Protein AF-A0A183DKG7-F1 (afdb_monomer_lite)

Radius of gyration: 11.66 Å; chains: 1; bounding box: 24×21×35 Å

Secondary structure (DSSP, 8-state):
--EEE-SHHHHHHHHHHHTT-GGGHHHHHHHHHHHTTSSTTS-EEEEEETTTEEEEEEEEEE-SS---EEEEEE-

Foldseek 3Di:
DKDKQDDLVSLVVQLVLQVPDPLSVVVNVLSVCQNVPVPVQWHKIKIDDCPPDSQFIWIWIDDPVDNDTDTDTGD

pLDDT: mean 83.38, std 14.38, range [42.81, 95.44]

Sequence (75 aa):
MLKVFETAAELQEAEQLTSNSVYLLPIHYSIRHERHGVYPEAKCKVFGYPDQSPFLWMVIRRNKFTRLLFALIFS

Structure (mmCIF, N/CA/C/O backbone):
data_AF-A0A183DKG7-F1
#
_entry.id   AF-A0A183DKG7-F1
#
loop_
_atom_site.group_PDB
_atom_site.id
_atom_site.type_symbol
_atom_site.label_atom_id
_atom_site.label_alt_id
_atom_site.label_comp_id
_atom_site.label_asym_id
_atom_site.label_entity_id
_atom_site.label_seq_id
_atom_site.pdbx_PDB_ins_code
_atom_site.Cartn_x
_atom_site.Cartn_y
_atom_site.Cartn_z
_atom_site.occupancy
_atom_site.B_iso_or_equiv
_atom_site.auth_seq_id
_atom_site.auth_comp_id
_atom_site.auth_asym_id
_atom_site.auth_atom_id
_atom_site.pdbx_PDB_model_num
ATOM 1 N N . MET A 1 1 ? 0.876 11.140 -13.364 1.00 83.31 1 MET A N 1
ATOM 2 C CA . MET A 1 1 ? 0.430 12.235 -12.480 1.00 83.31 1 MET A CA 1
ATOM 3 C C . MET A 1 1 ? 0.471 11.697 -11.056 1.00 83.31 1 MET A C 1
AT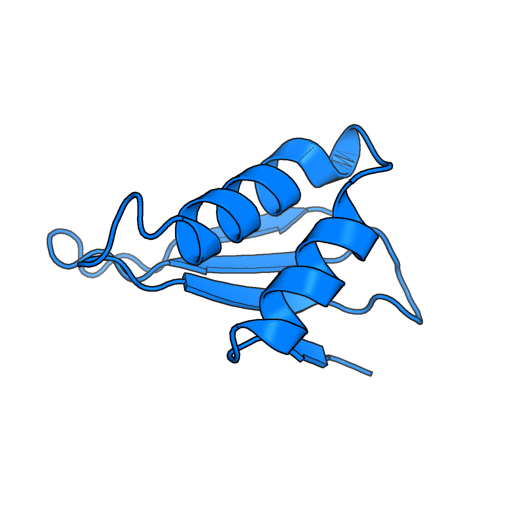OM 5 O O . MET A 1 1 ? 0.438 10.477 -10.925 1.00 83.31 1 MET A O 1
ATOM 9 N N . LEU A 1 2 ? 0.560 12.532 -10.011 1.00 89.25 2 LEU A N 1
ATOM 10 C CA . LEU A 1 2 ? 0.450 12.028 -8.633 1.00 89.25 2 LEU A CA 1
ATOM 11 C C . LEU A 1 2 ? -0.929 11.383 -8.459 1.00 89.25 2 LEU A C 1
ATOM 13 O O . LEU A 1 2 ? -1.939 12.064 -8.636 1.00 89.25 2 LEU A O 1
ATOM 17 N N . LYS A 1 3 ? -0.967 10.089 -8.141 1.00 93.00 3 LYS A N 1
ATOM 18 C CA . LYS A 1 3 ? -2.191 9.369 -7.779 1.00 93.00 3 LYS A CA 1
ATOM 19 C C . LYS A 1 3 ? -2.277 9.259 -6.260 1.00 93.00 3 LYS A C 1
ATOM 21 O O . LYS A 1 3 ? -1.264 9.053 -5.588 1.00 93.00 3 LYS A O 1
ATOM 26 N N . VAL A 1 4 ? -3.490 9.413 -5.739 1.00 93.75 4 VAL A N 1
ATOM 27 C CA . VAL A 1 4 ? -3.828 9.215 -4.327 1.00 93.75 4 VAL A CA 1
ATOM 28 C C . VAL A 1 4 ? -4.731 7.993 -4.254 1.00 93.75 4 VAL A C 1
ATOM 30 O O . VAL A 1 4 ? -5.678 7.908 -5.028 1.00 93.75 4 VAL A O 1
ATOM 33 N N . PHE A 1 5 ? -4.433 7.062 -3.352 1.00 93.50 5 PHE A N 1
ATOM 34 C CA . PHE A 1 5 ? -5.216 5.843 -3.161 1.00 93.50 5 PHE A CA 1
ATOM 35 C C . PHE A 1 5 ? -5.855 5.879 -1.768 1.00 93.50 5 PHE A C 1
ATOM 37 O O . PHE A 1 5 ? -5.143 5.824 -0.759 1.00 93.50 5 PHE A O 1
ATOM 44 N N . GLU A 1 6 ? -7.183 6.012 -1.703 1.00 89.38 6 GLU A N 1
ATOM 45 C CA . GLU A 1 6 ? -7.930 6.172 -0.442 1.00 89.38 6 GLU A CA 1
ATOM 46 C C . GLU A 1 6 ? -9.027 5.113 -0.262 1.00 89.38 6 GLU A C 1
ATOM 48 O O . GLU A 1 6 ? -9.281 4.662 0.857 1.00 89.38 6 GLU A O 1
ATOM 53 N N . THR A 1 7 ? -9.680 4.694 -1.345 1.00 91.19 7 THR A N 1
ATOM 54 C CA . THR A 1 7 ? -10.754 3.694 -1.296 1.00 91.19 7 THR A CA 1
ATOM 55 C C . THR A 1 7 ? -10.206 2.267 -1.222 1.00 91.19 7 THR A C 1
ATOM 57 O O . THR A 1 7 ? -9.063 1.991 -1.579 1.00 91.19 7 THR A O 1
ATOM 60 N N . ALA A 1 8 ? -11.038 1.308 -0.799 1.00 90.50 8 ALA A N 1
ATOM 61 C CA . ALA A 1 8 ? -10.635 -0.100 -0.739 1.00 90.50 8 ALA A CA 1
ATOM 62 C C . ALA A 1 8 ? -10.195 -0.661 -2.107 1.00 90.50 8 ALA A C 1
ATOM 64 O O . ALA A 1 8 ? -9.271 -1.473 -2.161 1.00 90.50 8 ALA A O 1
ATOM 65 N N . ALA A 1 9 ? -10.833 -0.215 -3.196 1.00 94.31 9 ALA A N 1
ATOM 66 C CA . ALA A 1 9 ? -10.488 -0.616 -4.559 1.00 94.31 9 ALA A CA 1
ATOM 67 C C . ALA A 1 9 ? -9.151 -0.008 -5.009 1.00 94.31 9 ALA A C 1
ATOM 69 O O . ALA A 1 9 ? -8.291 -0.722 -5.516 1.00 94.31 9 ALA A O 1
ATOM 70 N N . GLU A 1 10 ? -8.936 1.282 -4.747 1.00 94.56 10 GLU A N 1
ATOM 71 C CA . GLU A 1 10 ? -7.671 1.963 -5.050 1.00 94.56 10 GLU A CA 1
ATOM 72 C C . GLU A 1 10 ? -6.505 1.385 -4.241 1.00 94.56 10 GLU A C 1
ATOM 74 O O . GLU A 1 10 ? -5.415 1.175 -4.764 1.00 94.56 10 GLU A O 1
ATOM 79 N N . LEU A 1 11 ? -6.721 1.068 -2.963 1.00 93.94 11 LEU A N 1
ATOM 80 C CA . LEU A 1 11 ? -5.702 0.414 -2.142 1.00 93.94 11 LEU A CA 1
ATOM 81 C C . LEU A 1 11 ? -5.385 -0.998 -2.650 1.00 93.94 11 LEU A C 1
ATOM 83 O O . LEU A 1 11 ? -4.236 -1.428 -2.576 1.00 93.94 11 LEU A O 1
ATOM 87 N N . GLN A 1 12 ? -6.375 -1.719 -3.182 1.00 95.44 12 GLN A N 1
ATOM 88 C CA . GLN A 1 12 ? -6.146 -3.010 -3.830 1.00 95.44 12 GLN A CA 1
ATOM 89 C C . GLN A 1 12 ? -5.312 -2.867 -5.110 1.00 95.44 12 GLN A C 1
ATOM 91 O O . GLN A 1 12 ? -4.401 -3.665 -5.324 1.00 95.44 12 GLN A O 1
ATOM 96 N N . GLU A 1 13 ? -5.583 -1.850 -5.927 1.00 95.12 13 GLU A N 1
ATOM 97 C CA . GLU A 1 13 ? -4.768 -1.522 -7.102 1.00 95.12 13 GLU A CA 1
ATOM 98 C C . GLU A 1 13 ? -3.325 -1.180 -6.693 1.00 95.12 13 GLU A C 1
ATOM 100 O O . GLU A 1 13 ? -2.374 -1.758 -7.219 1.00 95.12 13 GLU A O 1
ATOM 105 N N . ALA A 1 14 ? -3.144 -0.306 -5.699 1.00 93.94 14 ALA A N 1
ATOM 106 C CA . ALA A 1 14 ? -1.825 0.079 -5.201 1.00 93.94 14 ALA A CA 1
ATOM 107 C C . ALA A 1 14 ? -1.022 -1.120 -4.662 1.00 93.94 14 ALA A C 1
ATOM 109 O O . ALA A 1 14 ? 0.192 -1.204 -4.865 1.00 93.94 14 ALA A O 1
ATOM 110 N N . GLU A 1 15 ? -1.683 -2.075 -4.000 1.00 95.06 15 GLU A N 1
ATOM 111 C CA . GLU A 1 15 ? -1.034 -3.303 -3.531 1.00 95.06 15 GLU A CA 1
ATOM 112 C C . GLU A 1 15 ? -0.519 -4.157 -4.698 1.00 95.06 15 GLU A C 1
ATOM 114 O O . GLU A 1 15 ? 0.605 -4.659 -4.633 1.00 95.06 15 GLU A O 1
ATOM 119 N N . GLN A 1 16 ? -1.303 -4.288 -5.774 1.00 94.94 16 GLN A N 1
ATOM 120 C CA . GLN A 1 16 ? -0.902 -5.020 -6.982 1.00 94.94 16 GLN A CA 1
ATOM 121 C C . GLN A 1 16 ? 0.256 -4.328 -7.709 1.00 94.94 16 GLN A C 1
ATOM 123 O O . GLN A 1 16 ? 1.203 -4.983 -8.136 1.00 94.94 16 GLN A O 1
ATOM 128 N N . LEU A 1 17 ? 0.225 -2.996 -7.806 1.00 93.56 17 LEU A N 1
ATOM 129 C CA . LEU A 1 17 ? 1.295 -2.214 -8.434 1.00 93.56 17 LEU A CA 1
ATOM 130 C C . LEU A 1 17 ? 2.627 -2.308 -7.672 1.00 93.56 17 LEU A C 1
ATOM 132 O O . LEU A 1 17 ? 3.690 -2.119 -8.258 1.00 93.56 17 LEU A O 1
ATOM 136 N N . THR A 1 18 ? 2.581 -2.623 -6.376 1.00 93.19 18 THR A N 1
ATOM 137 C CA . THR A 1 18 ? 3.764 -2.715 -5.507 1.00 93.19 18 THR A CA 1
ATOM 138 C C . THR A 1 18 ? 4.211 -4.154 -5.219 1.00 93.19 18 THR A C 1
ATOM 140 O O . THR A 1 18 ? 5.269 -4.340 -4.621 1.00 93.19 18 THR A O 1
ATOM 143 N N . SER A 1 19 ? 3.473 -5.184 -5.662 1.00 93.00 19 SER A N 1
ATOM 144 C CA . SER A 1 19 ? 3.734 -6.588 -5.289 1.00 93.00 19 SER A CA 1
ATOM 145 C C . SER A 1 19 ? 4.967 -7.209 -5.949 1.00 93.00 19 SER A C 1
ATOM 147 O O . SER A 1 19 ? 5.543 -8.152 -5.411 1.00 93.00 19 SER A O 1
ATOM 149 N N . ASN A 1 20 ? 5.373 -6.706 -7.116 1.00 87.38 20 ASN A N 1
ATOM 150 C CA . ASN A 1 20 ? 6.374 -7.363 -7.967 1.00 87.38 20 ASN A CA 1
ATOM 151 C C . ASN A 1 20 ? 7.783 -6.757 -7.850 1.00 87.38 20 ASN A C 1
ATOM 153 O O . ASN A 1 20 ? 8.647 -7.049 -8.675 1.00 87.38 20 ASN A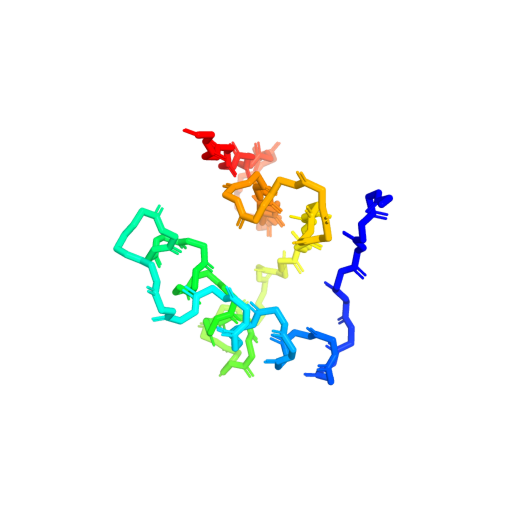 O 1
ATOM 157 N N . SER A 1 21 ? 8.035 -5.911 -6.847 1.00 85.88 21 SER A N 1
ATOM 158 C CA . SER A 1 21 ? 9.332 -5.257 -6.650 1.00 85.88 21 SER A CA 1
ATOM 159 C C . SER A 1 21 ? 9.810 -5.388 -5.209 1.00 85.88 21 SER A C 1
ATOM 161 O O . SER A 1 21 ? 9.141 -4.951 -4.274 1.00 85.88 21 SER A O 1
ATOM 163 N N . VAL A 1 22 ? 11.021 -5.926 -5.033 1.00 87.44 22 VAL A N 1
ATOM 164 C CA . VAL A 1 22 ? 11.675 -6.045 -3.717 1.00 87.44 22 VAL A CA 1
ATOM 165 C C . VAL A 1 22 ? 11.897 -4.665 -3.084 1.00 87.44 22 VAL A C 1
ATOM 167 O O . VAL A 1 22 ? 11.761 -4.508 -1.873 1.00 87.44 22 VAL A O 1
ATOM 170 N N . TYR A 1 23 ? 12.154 -3.641 -3.903 1.00 85.62 23 TYR A N 1
ATOM 171 C CA . TYR A 1 23 ? 12.350 -2.260 -3.448 1.00 85.62 23 TYR A CA 1
ATOM 172 C C . TYR A 1 23 ? 11.067 -1.614 -2.910 1.00 85.62 23 TYR A C 1
ATOM 174 O O . T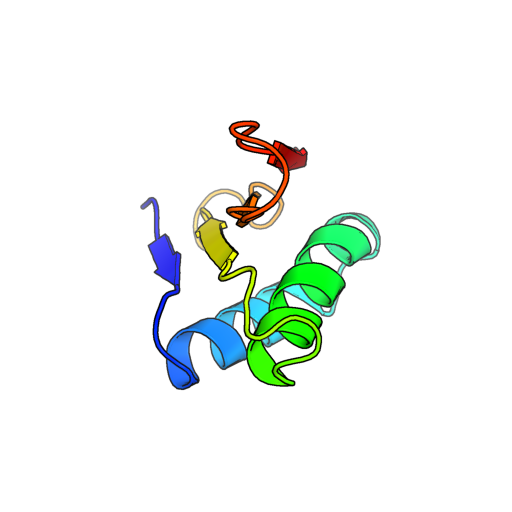YR A 1 23 ? 11.133 -0.672 -2.126 1.00 85.62 23 TYR A O 1
ATOM 182 N N . LEU A 1 24 ? 9.899 -2.139 -3.293 1.00 90.25 24 LEU A N 1
ATOM 183 C CA . LEU A 1 24 ? 8.595 -1.635 -2.864 1.00 90.25 24 LEU A CA 1
ATOM 184 C C . LEU A 1 24 ? 7.979 -2.443 -1.724 1.00 90.25 24 LEU A C 1
ATOM 186 O O . LEU A 1 24 ? 6.893 -2.092 -1.267 1.00 90.25 24 LEU A O 1
ATOM 190 N N . LEU A 1 25 ? 8.664 -3.470 -1.208 1.00 90.44 25 LEU A N 1
ATOM 191 C CA . LEU A 1 25 ? 8.159 -4.289 -0.102 1.00 90.44 25 LEU A CA 1
ATOM 192 C C . LEU A 1 25 ? 7.654 -3.460 1.093 1.00 90.44 25 LEU A C 1
ATOM 194 O O . LEU A 1 25 ? 6.547 -3.740 1.557 1.00 90.44 25 LEU A O 1
ATOM 198 N N . PRO A 1 26 ? 8.362 -2.419 1.583 1.00 89.69 26 PRO A N 1
ATOM 199 C CA . PRO A 1 26 ? 7.860 -1.622 2.705 1.00 89.69 26 PRO A CA 1
ATOM 200 C C . PRO A 1 26 ? 6.526 -0.922 2.401 1.00 89.69 26 PRO A C 1
ATOM 202 O O . PRO A 1 26 ? 5.646 -0.837 3.264 1.00 89.69 26 PRO A O 1
ATOM 205 N N . ILE A 1 27 ? 6.359 -0.449 1.165 1.00 91.38 27 ILE A N 1
ATOM 206 C CA . ILE A 1 27 ? 5.136 0.205 0.691 1.00 91.38 27 ILE A CA 1
ATOM 207 C C . ILE A 1 27 ? 4.017 -0.823 0.551 1.00 91.38 27 ILE A C 1
ATOM 209 O O . ILE A 1 27 ? 2.940 -0.625 1.113 1.00 91.38 27 ILE A O 1
ATOM 213 N N . HIS A 1 28 ? 4.301 -1.951 -0.100 1.00 93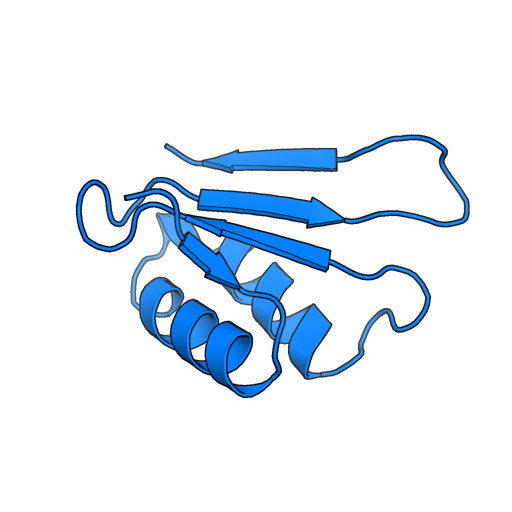.56 28 HIS A N 1
ATOM 214 C CA . HIS A 1 28 ? 3.372 -3.063 -0.266 1.00 93.56 28 HIS A CA 1
ATOM 215 C C . HIS A 1 28 ? 2.806 -3.531 1.085 1.00 93.56 28 HIS A C 1
ATOM 217 O O . HIS A 1 28 ? 1.589 -3.594 1.262 1.00 93.56 28 HIS A O 1
ATOM 223 N N . TYR A 1 29 ? 3.663 -3.763 2.086 1.00 91.81 29 TYR A N 1
ATOM 224 C CA . TYR A 1 29 ? 3.214 -4.154 3.427 1.00 91.81 29 TYR A CA 1
ATOM 225 C C . TYR A 1 29 ? 2.392 -3.068 4.124 1.00 91.81 29 TYR A C 1
ATOM 227 O O . TYR A 1 29 ? 1.412 -3.380 4.799 1.00 91.81 29 TYR A O 1
ATOM 235 N N . SER A 1 30 ? 2.746 -1.794 3.945 1.00 91.06 30 SER A N 1
ATOM 236 C CA . SER A 1 30 ? 1.982 -0.682 4.522 1.00 91.06 30 SER A CA 1
ATOM 237 C C . SER A 1 30 ? 0.561 -0.610 3.951 1.00 91.06 30 SER A C 1
ATOM 239 O O . SER A 1 30 ? -0.397 -0.469 4.716 1.00 91.06 30 SER A O 1
ATOM 241 N N . ILE A 1 31 ? 0.415 -0.774 2.631 1.00 93.12 31 ILE A N 1
ATOM 242 C CA . ILE A 1 31 ? -0.882 -0.819 1.938 1.00 93.12 31 ILE A CA 1
ATOM 243 C C . ILE A 1 31 ? -1.687 -2.035 2.404 1.00 93.12 31 ILE A C 1
ATOM 245 O O . ILE A 1 31 ? -2.847 -1.909 2.802 1.00 93.12 31 ILE A O 1
ATOM 249 N N . ARG A 1 32 ? -1.053 -3.211 2.427 1.00 93.62 32 ARG A N 1
ATOM 250 C CA . ARG A 1 32 ? -1.677 -4.463 2.862 1.00 93.62 32 ARG A CA 1
ATOM 251 C C . ARG A 1 32 ? -2.182 -4.381 4.307 1.00 93.62 32 ARG A C 1
ATOM 253 O O . ARG A 1 32 ? -3.296 -4.815 4.597 1.00 93.62 32 ARG A O 1
ATOM 260 N N . HIS A 1 33 ? -1.412 -3.780 5.216 1.00 91.88 33 HIS A N 1
ATOM 261 C CA . HIS A 1 33 ? -1.843 -3.555 6.599 1.00 91.88 33 HIS A CA 1
ATOM 262 C C . HIS A 1 33 ? -3.056 -2.625 6.708 1.00 91.88 33 HIS A C 1
ATOM 264 O O . HIS A 1 33 ? -3.911 -2.859 7.563 1.00 91.88 33 HIS A O 1
ATOM 270 N N . GLU A 1 34 ? -3.142 -1.583 5.875 1.00 91.25 34 GLU A N 1
ATOM 271 C CA . GLU A 1 34 ? -4.325 -0.714 5.824 1.00 91.25 34 GLU A CA 1
ATOM 272 C C . GLU A 1 34 ? -5.553 -1.490 5.333 1.00 91.25 34 GLU A C 1
ATOM 274 O O . GLU A 1 34 ? -6.598 -1.444 5.981 1.00 91.25 34 GLU A O 1
ATOM 279 N N . ARG A 1 35 ? -5.418 -2.273 4.253 1.00 92.38 35 ARG A N 1
ATOM 280 C CA . ARG A 1 35 ? -6.520 -3.087 3.708 1.00 92.38 35 ARG A CA 1
ATOM 281 C C . ARG A 1 35 ? -7.053 -4.116 4.700 1.00 92.38 35 ARG A C 1
ATOM 283 O O . ARG A 1 35 ? -8.263 -4.291 4.799 1.00 92.38 35 ARG A O 1
ATOM 290 N N . HIS A 1 36 ? -6.168 -4.789 5.432 1.00 92.00 36 HIS A N 1
ATOM 291 C CA . HIS A 1 36 ? -6.566 -5.768 6.446 1.00 92.00 36 HIS A CA 1
ATOM 292 C C . HIS A 1 36 ? -6.996 -5.135 7.774 1.00 92.00 36 HIS A C 1
ATOM 294 O O . HIS A 1 36 ? -7.376 -5.863 8.687 1.00 92.00 36 HIS A O 1
ATOM 300 N N . GLY A 1 37 ? -6.930 -3.806 7.906 1.00 89.00 37 GLY A N 1
ATOM 301 C CA . GLY A 1 37 ? -7.297 -3.125 9.142 1.00 89.00 37 GLY A CA 1
ATOM 302 C C . GLY A 1 37 ? -6.445 -3.564 10.331 1.00 89.00 37 GLY A C 1
ATOM 303 O O . GLY A 1 37 ? -6.964 -3.658 11.435 1.00 89.00 37 GLY A O 1
ATOM 304 N N . VAL A 1 38 ? -5.152 -3.841 10.117 1.00 88.88 38 VAL A N 1
ATOM 305 C CA . VAL A 1 38 ? -4.228 -4.265 11.191 1.00 88.88 38 VAL A CA 1
ATOM 306 C C . VAL A 1 38 ? -4.080 -3.166 12.251 1.00 88.88 38 VAL A C 1
ATOM 308 O O . VAL A 1 38 ? -3.910 -3.463 13.428 1.00 88.88 38 VAL A O 1
ATOM 311 N N . TYR A 1 39 ? -4.180 -1.901 11.830 1.00 84.06 39 TYR A N 1
ATOM 312 C CA . TYR A 1 39 ? -4.098 -0.718 12.694 1.00 84.06 39 TYR A CA 1
ATOM 313 C C . TYR A 1 39 ? -5.273 0.229 12.406 1.00 84.06 39 TYR A C 1
ATOM 315 O O . TYR A 1 39 ? -5.094 1.258 11.744 1.00 84.06 39 TYR A O 1
ATOM 323 N N . PRO A 1 40 ? -6.501 -0.119 12.824 1.00 80.50 40 PRO A N 1
ATOM 324 C CA . PRO A 1 40 ? -7.707 0.628 12.461 1.00 80.50 40 PRO A CA 1
ATOM 325 C C . PRO A 1 40 ? -7.705 2.071 12.993 1.00 80.50 40 PRO A C 1
ATOM 327 O O . PRO A 1 40 ? -8.302 2.959 12.384 1.00 80.50 40 PRO A O 1
ATOM 330 N N . GLU A 1 41 ? -7.003 2.321 14.098 1.00 81.50 41 GLU A N 1
ATOM 331 C CA . GLU A 1 41 ? -6.815 3.632 14.720 1.00 81.50 41 GLU A CA 1
ATOM 332 C C . GLU A 1 41 ? -5.772 4.520 14.024 1.00 81.50 41 GLU A C 1
ATOM 334 O O . GLU A 1 41 ? -5.726 5.723 14.294 1.00 81.50 41 GLU A O 1
ATOM 339 N N . ALA A 1 42 ? -4.942 3.952 13.141 1.00 80.06 42 ALA A N 1
ATOM 340 C CA . ALA A 1 42 ? -3.824 4.633 12.492 1.00 80.06 42 ALA A CA 1
ATOM 341 C C . ALA A 1 42 ? -3.935 4.563 10.963 1.00 80.06 42 ALA A C 1
ATOM 343 O O . ALA A 1 42 ? -3.157 3.885 10.283 1.00 80.06 42 ALA A O 1
ATOM 344 N N . LYS A 1 43 ? -4.911 5.306 10.430 1.00 81.69 43 LYS A N 1
ATOM 345 C CA . LYS A 1 43 ? -5.201 5.364 8.996 1.00 81.69 43 LYS A CA 1
ATOM 346 C C . LYS A 1 43 ? -4.006 5.828 8.166 1.00 81.69 43 LYS A C 1
ATOM 348 O O . LYS A 1 43 ? -3.303 6.786 8.515 1.00 81.69 43 LYS A O 1
ATOM 353 N N . CYS A 1 44 ? -3.810 5.139 7.051 1.00 84.00 44 CYS A N 1
ATOM 354 C CA . CYS A 1 44 ? -2.807 5.426 6.043 1.00 84.00 44 CYS A CA 1
ATOM 355 C C . CYS A 1 44 ? -3.401 6.196 4.853 1.00 84.00 44 CYS A C 1
ATOM 357 O O . CYS A 1 44 ? -4.509 5.910 4.409 1.00 84.00 44 CYS A O 1
ATOM 359 N N . L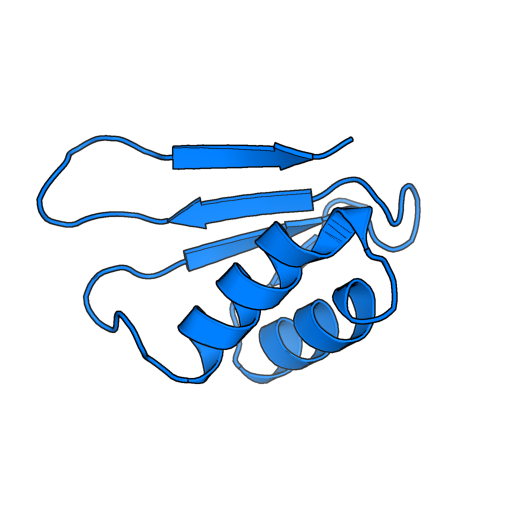YS A 1 45 ? -2.631 7.138 4.304 1.00 88.69 45 LYS A N 1
ATOM 360 C CA . LYS A 1 45 ? -2.824 7.704 2.966 1.00 88.69 45 LYS A CA 1
ATOM 361 C C . LYS A 1 45 ? -1.662 7.284 2.078 1.00 88.69 45 LYS A C 1
ATOM 363 O O . LYS A 1 45 ? -0.506 7.413 2.484 1.00 88.69 45 LYS A O 1
ATOM 368 N N . VAL A 1 46 ? -1.972 6.789 0.887 1.00 92.00 46 VAL A N 1
ATOM 369 C CA . VAL A 1 46 ? -0.985 6.246 -0.049 1.00 92.00 46 VAL A CA 1
ATOM 370 C C . VAL A 1 46 ? -0.948 7.121 -1.291 1.00 92.00 46 VAL A C 1
ATOM 372 O O . VAL A 1 46 ? -1.986 7.465 -1.855 1.00 92.00 46 VAL A O 1
ATOM 375 N N . PHE A 1 47 ? 0.258 7.475 -1.711 1.00 93.31 47 PHE A N 1
ATOM 376 C CA . PHE A 1 47 ? 0.526 8.319 -2.864 1.00 93.31 47 PHE A CA 1
ATOM 377 C C . PHE A 1 47 ? 1.575 7.652 -3.749 1.00 93.31 47 PHE A C 1
ATOM 379 O O . PHE A 1 47 ? 2.509 7.028 -3.240 1.00 93.31 47 PHE A O 1
ATOM 386 N N . GLY A 1 48 ? 1.465 7.825 -5.062 1.00 92.25 48 GLY A N 1
ATOM 387 C CA . GLY A 1 48 ? 2.463 7.298 -5.988 1.00 92.25 48 GLY A CA 1
ATOM 388 C C . GLY A 1 48 ? 2.390 7.908 -7.380 1.00 92.25 48 GLY A C 1
ATOM 389 O O . GLY A 1 48 ? 1.413 8.566 -7.745 1.00 92.25 48 GLY A O 1
ATOM 390 N N . TYR A 1 49 ? 3.430 7.654 -8.170 1.00 91.06 49 TYR A N 1
ATOM 391 C CA . TYR A 1 49 ? 3.511 8.029 -9.584 1.00 91.06 49 TYR A CA 1
ATOM 392 C C . TYR A 1 49 ? 3.610 6.785 -10.485 1.00 91.06 49 TYR A C 1
ATOM 394 O O . TYR A 1 49 ? 4.551 6.687 -11.274 1.00 91.06 49 TYR A O 1
ATOM 402 N N . PRO A 1 50 ? 2.660 5.831 -10.411 1.00 86.94 50 PRO A N 1
ATOM 403 C CA . PRO A 1 50 ? 2.829 4.500 -11.004 1.00 86.94 50 PRO A CA 1
ATOM 404 C C . PRO A 1 50 ? 3.080 4.526 -12.517 1.00 86.94 50 PRO A C 1
ATOM 406 O O . PRO A 1 50 ? 3.820 3.691 -13.022 1.00 86.94 50 PRO A O 1
ATOM 409 N N . ASP A 1 51 ? 2.528 5.512 -13.228 1.00 88.00 51 ASP A N 1
ATOM 410 C CA . ASP A 1 51 ? 2.654 5.616 -14.687 1.00 88.00 51 ASP A CA 1
ATOM 411 C C . ASP A 1 51 ? 3.972 6.286 -15.140 1.00 88.00 51 ASP A C 1
ATOM 413 O O . ASP A 1 51 ? 4.340 6.201 -16.306 1.00 88.00 51 ASP A O 1
ATOM 417 N N . GLN A 1 52 ? 4.663 7.010 -14.251 1.00 88.38 52 GLN A N 1
ATOM 418 C CA . GLN A 1 52 ? 5.812 7.869 -14.599 1.00 88.38 52 GLN A CA 1
ATOM 419 C C . GLN A 1 52 ? 7.106 7.419 -13.934 1.00 88.38 52 GLN A C 1
ATOM 421 O O . GLN A 1 52 ? 8.166 7.440 -14.550 1.00 88.38 52 GLN A O 1
ATOM 426 N N . SER A 1 53 ? 7.011 7.035 -12.666 1.00 88.56 53 SER A N 1
ATOM 427 C CA . SER A 1 53 ? 8.098 6.456 -11.896 1.00 88.56 53 SER A CA 1
ATOM 428 C C . SER A 1 53 ? 7.500 5.380 -10.989 1.00 88.56 53 SER A C 1
ATOM 430 O O . SER A 1 53 ? 7.072 5.686 -9.873 1.00 88.56 53 SER A O 1
ATOM 432 N N . PRO A 1 54 ? 7.444 4.118 -11.460 1.00 85.94 54 PRO A N 1
ATOM 433 C CA . PRO A 1 54 ? 6.834 3.006 -10.729 1.00 85.94 54 PRO A CA 1
ATOM 434 C C . PRO A 1 54 ? 7.456 2.741 -9.354 1.00 85.94 54 PRO A C 1
ATOM 436 O O . PRO A 1 54 ? 6.862 2.032 -8.549 1.00 85.94 54 PRO A O 1
ATOM 439 N N . PHE A 1 55 ? 8.638 3.297 -9.079 1.00 86.94 55 PHE A N 1
ATOM 440 C CA . PHE A 1 55 ? 9.350 3.145 -7.811 1.00 86.94 55 PHE A CA 1
ATOM 441 C C . PHE A 1 55 ? 9.082 4.279 -6.816 1.00 86.94 55 PHE A C 1
ATOM 443 O O . PHE A 1 55 ? 9.364 4.115 -5.633 1.00 86.94 55 PHE A O 1
ATOM 450 N N . LEU A 1 56 ? 8.493 5.395 -7.258 1.00 89.38 56 LEU A N 1
ATOM 451 C CA . LEU A 1 56 ? 8.277 6.563 -6.414 1.00 89.38 56 LEU A CA 1
ATOM 452 C C . LEU A 1 56 ? 6.924 6.493 -5.699 1.00 89.38 56 LEU A C 1
ATOM 454 O O . LEU A 1 56 ? 5.866 6.737 -6.292 1.00 89.38 56 LEU A O 1
ATOM 458 N N . TRP A 1 57 ? 6.989 6.218 -4.399 1.00 92.19 57 TRP A N 1
ATOM 459 C CA . TRP A 1 57 ? 5.826 6.076 -3.528 1.00 92.19 57 TRP A CA 1
ATOM 460 C C . TRP A 1 57 ? 6.013 6.822 -2.218 1.00 92.19 57 TRP A C 1
ATOM 462 O O . TRP A 1 57 ? 7.126 6.983 -1.715 1.00 92.19 57 TRP A O 1
ATOM 472 N N . MET A 1 58 ? 4.891 7.240 -1.645 1.00 90.75 58 MET A N 1
ATOM 473 C CA . MET A 1 58 ? 4.845 7.833 -0.322 1.00 90.75 58 MET A CA 1
ATOM 474 C C . MET A 1 58 ? 3.647 7.292 0.447 1.00 90.75 58 MET A C 1
ATOM 476 O O . MET A 1 58 ? 2.505 7.342 -0.008 1.00 90.75 58 MET A O 1
ATOM 480 N N . VAL A 1 59 ? 3.917 6.798 1.648 1.00 89.44 59 VAL A N 1
ATOM 481 C CA . VAL A 1 59 ? 2.907 6.323 2.594 1.00 89.44 59 VAL A CA 1
ATOM 482 C C . VAL A 1 59 ? 2.952 7.248 3.796 1.00 89.44 59 VAL A C 1
ATOM 484 O O . VAL A 1 59 ? 3.999 7.417 4.421 1.00 89.44 59 VAL A O 1
ATOM 487 N N . ILE A 1 60 ? 1.810 7.858 4.099 1.00 86.62 60 ILE A N 1
ATOM 488 C CA . ILE A 1 60 ? 1.625 8.732 5.250 1.00 86.62 60 ILE A CA 1
ATOM 489 C C . ILE A 1 60 ? 0.693 8.032 6.223 1.00 86.62 60 ILE A C 1
ATOM 491 O O . ILE A 1 60 ? -0.495 7.871 5.945 1.00 86.62 60 ILE A O 1
ATOM 495 N N . ARG A 1 61 ? 1.206 7.668 7.396 1.00 81.06 61 ARG A N 1
ATOM 496 C CA . ARG A 1 61 ? 0.384 7.111 8.473 1.00 81.06 61 ARG A CA 1
ATOM 497 C C . ARG A 1 61 ? 0.239 8.112 9.608 1.00 81.06 61 ARG A C 1
ATOM 499 O O . ARG A 1 61 ? 1.225 8.656 10.105 1.00 81.06 61 ARG A O 1
ATOM 506 N N . ARG A 1 62 ? -1.003 8.336 10.038 1.00 71.75 62 ARG A N 1
ATOM 507 C CA . ARG A 1 62 ? -1.308 9.205 11.176 1.00 71.75 62 ARG A CA 1
ATOM 508 C C . ARG A 1 62 ? -1.413 8.343 12.429 1.00 71.75 62 ARG A C 1
ATOM 510 O O . ARG A 1 62 ? -2.341 7.553 12.549 1.00 71.75 62 ARG A O 1
ATOM 517 N N . ASN A 1 63 ? -0.464 8.468 13.348 1.00 66.88 63 ASN A N 1
ATOM 518 C CA . ASN A 1 63 ? -0.534 7.776 14.630 1.00 66.88 63 ASN A CA 1
ATOM 519 C C . ASN A 1 63 ? -1.293 8.652 15.644 1.00 66.88 63 ASN A C 1
ATOM 521 O O . ASN A 1 63 ? -1.074 9.860 15.716 1.00 66.88 63 ASN A O 1
ATOM 525 N N . LYS A 1 64 ? -2.207 8.066 16.424 1.00 59.09 64 LYS A N 1
ATOM 526 C CA . LYS A 1 64 ? -2.947 8.784 17.476 1.00 59.09 64 LYS A CA 1
ATOM 527 C C . LYS A 1 64 ? -2.044 9.170 18.657 1.00 59.09 64 LYS A C 1
ATOM 529 O O . LYS A 1 64 ? -2.319 10.161 19.329 1.00 59.09 64 LYS A O 1
ATOM 534 N N . PHE A 1 65 ? -0.977 8.406 18.899 1.00 53.97 65 PHE A N 1
ATOM 535 C CA . PHE A 1 65 ? -0.099 8.566 20.065 1.00 53.97 65 PHE A CA 1
ATOM 536 C C . PHE A 1 65 ? 1.082 9.506 19.829 1.00 53.97 65 PHE A C 1
ATOM 538 O O . PHE A 1 65 ? 1.623 10.074 20.773 1.00 53.97 65 PHE A O 1
ATOM 545 N N . THR A 1 66 ? 1.456 9.728 18.575 1.00 45.97 66 THR A N 1
ATOM 546 C CA . THR A 1 66 ? 2.505 10.667 18.198 1.00 45.97 66 THR A CA 1
ATOM 547 C C . THR A 1 66 ? 1.924 11.651 17.192 1.00 45.97 66 THR A C 1
ATOM 549 O O . THR A 1 66 ? 1.477 11.260 16.120 1.00 45.97 66 THR A O 1
ATOM 552 N N . ARG A 1 67 ? 1.971 12.960 17.480 1.00 45.44 67 ARG A N 1
ATOM 553 C CA . ARG A 1 67 ? 1.728 14.031 16.483 1.00 45.44 67 ARG A CA 1
ATOM 554 C C . ARG A 1 67 ? 2.801 14.042 15.364 1.00 45.44 67 ARG A C 1
ATOM 556 O O . ARG A 1 67 ? 3.064 15.083 14.775 1.00 45.44 67 ARG A O 1
ATOM 563 N N . LEU A 1 68 ? 3.455 12.912 15.101 1.00 42.81 68 LEU A N 1
ATOM 564 C CA . LEU A 1 68 ? 4.495 12.733 14.101 1.00 42.81 68 LEU A CA 1
ATOM 565 C C . LEU A 1 68 ? 3.882 12.100 12.859 1.00 42.81 68 LEU A C 1
ATOM 567 O O . LEU A 1 68 ? 3.296 11.018 12.900 1.00 42.81 68 LEU A O 1
ATOM 571 N N . LEU A 1 69 ? 4.029 12.816 11.753 1.00 48.78 69 LEU A N 1
ATOM 572 C CA . LEU A 1 69 ? 3.709 12.348 10.421 1.00 48.78 69 LEU A CA 1
ATOM 573 C C . LEU A 1 69 ? 4.932 11.588 9.899 1.00 48.78 69 LEU A C 1
ATOM 575 O O . LEU A 1 69 ? 5.970 12.197 9.657 1.00 48.78 69 LEU A O 1
ATOM 579 N N . PHE A 1 70 ? 4.832 10.266 9.763 1.00 52.28 70 PHE A N 1
ATOM 580 C CA . PHE A 1 70 ? 5.890 9.476 9.134 1.00 52.28 70 PHE A CA 1
ATOM 581 C C . PHE A 1 70 ? 5.616 9.415 7.634 1.00 52.28 70 PHE A C 1
ATOM 583 O O . PHE A 1 70 ? 4.645 8.789 7.211 1.00 52.28 70 PHE A O 1
ATOM 590 N N . ALA A 1 71 ? 6.450 10.104 6.855 1.00 55.97 71 ALA A N 1
ATOM 591 C CA . ALA A 1 71 ? 6.506 9.968 5.407 1.00 55.97 71 ALA A CA 1
ATOM 592 C C . ALA A 1 71 ? 7.659 9.021 5.071 1.00 55.97 71 ALA A C 1
ATOM 594 O O . ALA A 1 71 ? 8.823 9.348 5.299 1.00 55.97 71 ALA A O 1
ATOM 595 N N . LEU A 1 72 ? 7.331 7.837 4.560 1.00 59.78 72 LEU A N 1
ATOM 596 C CA . LEU A 1 72 ? 8.326 6.943 3.980 1.00 59.78 72 LEU A CA 1
ATOM 597 C C . LEU A 1 72 ? 8.363 7.204 2.475 1.00 59.78 72 LEU A C 1
ATOM 599 O O . LEU A 1 72 ? 7.398 6.886 1.782 1.00 59.78 72 LEU A O 1
ATOM 603 N N . ILE A 1 7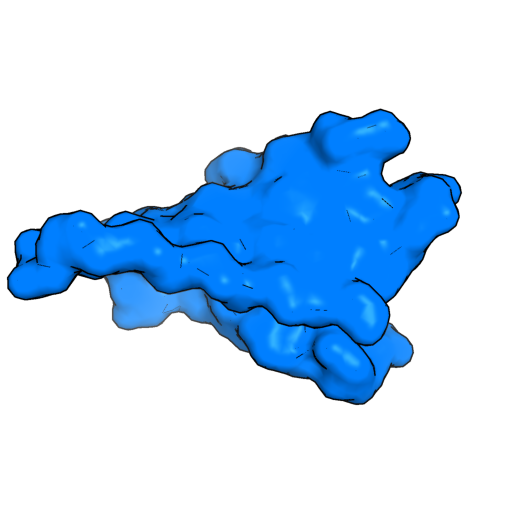3 ? 9.444 7.830 2.006 1.00 59.78 73 ILE A N 1
ATOM 604 C CA . ILE A 1 73 ? 9.718 8.051 0.584 1.00 59.78 73 ILE A CA 1
ATOM 605 C C . ILE A 1 73 ? 10.762 7.021 0.169 1.00 59.78 73 ILE A C 1
ATOM 607 O O . ILE A 1 73 ? 11.851 6.985 0.741 1.00 59.78 73 ILE A O 1
ATOM 611 N N . PHE A 1 74 ? 10.424 6.200 -0.818 1.00 57.16 74 PHE A N 1
ATOM 612 C CA . PHE A 1 74 ? 11.373 5.307 -1.474 1.00 57.16 74 PHE A CA 1
ATOM 613 C C . PHE A 1 74 ? 11.491 5.748 -2.934 1.00 57.16 74 PHE A C 1
ATOM 615 O O . PHE A 1 74 ? 10.478 6.068 -3.563 1.00 57.16 74 PHE A O 1
ATOM 622 N N . SER A 1 75 ? 12.728 5.851 -3.419 1.00 53.00 75 SER A N 1
ATOM 623 C CA . SER A 1 75 ? 13.105 6.318 -4.758 1.00 53.00 75 SER A CA 1
ATOM 624 C C . SER A 1 75 ? 14.044 5.326 -5.416 1.00 53.00 75 SER A C 1
ATOM 626 O O . SER A 1 75 ? 14.987 4.915 -4.698 1.00 53.00 75 SER A O 1
#

Organism: NCBI:txid637853